Protein AF-A0A7W5KZE2-F1 (afdb_monomer_lite)

Structure (mmCIF, N/CA/C/O backbone):
data_AF-A0A7W5KZE2-F1
#
_entry.id   AF-A0A7W5KZE2-F1
#
loop_
_atom_site.group_PDB
_atom_site.id
_atom_site.type_symbol
_atom_site.label_atom_id
_atom_site.label_alt_id
_atom_site.label_comp_id
_atom_site.label_asym_id
_atom_site.label_entity_id
_atom_site.label_seq_id
_atom_site.pdbx_PDB_ins_code
_atom_site.Cartn_x
_atom_site.Cartn_y
_atom_site.Cartn_z
_atom_site.occupancy
_atom_site.B_iso_or_equiv
_atom_site.auth_seq_id
_atom_site.auth_comp_id
_atom_site.auth_asym_id
_atom_site.auth_atom_id
_atom_site.pdbx_PDB_model_num
ATOM 1 N N . MET A 1 1 ? -15.161 7.603 9.102 1.00 71.56 1 MET A N 1
ATOM 2 C CA . MET A 1 1 ? -14.939 6.211 9.546 1.00 71.56 1 MET A CA 1
ATOM 3 C C . MET A 1 1 ? -16.241 5.460 9.766 1.00 71.56 1 MET A C 1
ATOM 5 O O . MET A 1 1 ? -16.377 4.420 9.142 1.00 71.56 1 MET A O 1
ATOM 9 N N . ARG A 1 2 ? -17.199 5.993 10.543 1.00 74.00 2 ARG A N 1
ATOM 10 C CA . ARG A 1 2 ? -18.564 5.444 10.738 1.00 74.00 2 ARG A CA 1
ATOM 11 C C . ARG A 1 2 ? -19.164 4.659 9.560 1.00 74.00 2 ARG A C 1
ATOM 13 O O . ARG A 1 2 ? -19.577 3.531 9.753 1.00 74.00 2 ARG A O 1
ATOM 20 N N . SER A 1 3 ? -19.164 5.204 8.340 1.00 76.00 3 SER A N 1
ATOM 21 C CA . SER A 1 3 ? -19.774 4.521 7.181 1.00 76.00 3 SER A CA 1
ATOM 22 C C . SER A 1 3 ? -19.062 3.240 6.718 1.00 76.00 3 SER A C 1
ATOM 24 O O . SER A 1 3 ? -19.686 2.437 6.036 1.00 76.00 3 SER A O 1
ATOM 26 N N . TYR A 1 4 ? -17.770 3.078 7.012 1.00 74.81 4 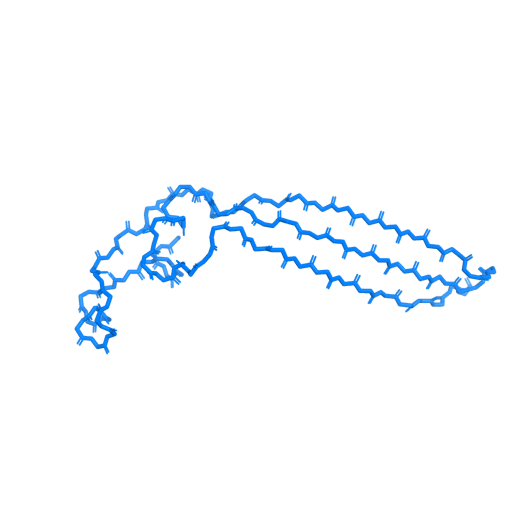TYR A N 1
ATOM 27 C CA . TYR A 1 4 ? -16.956 1.942 6.550 1.00 74.81 4 TYR A CA 1
ATOM 28 C C . TYR A 1 4 ? -16.553 0.996 7.685 1.00 74.81 4 TYR A C 1
ATOM 30 O O . TYR A 1 4 ? -16.324 -0.181 7.442 1.00 74.81 4 TYR A O 1
ATOM 38 N N . PHE A 1 5 ? -16.446 1.520 8.907 1.00 77.81 5 PHE A N 1
ATOM 39 C CA . PHE A 1 5 ? -15.935 0.803 10.076 1.00 77.81 5 PHE A CA 1
ATOM 40 C C . PHE A 1 5 ? -16.894 0.847 11.271 1.00 77.81 5 PHE A C 1
ATOM 42 O O . PHE A 1 5 ? -16.586 0.265 12.303 1.00 77.81 5 PHE A O 1
ATOM 49 N N . GLY A 1 6 ? -18.022 1.551 11.173 1.00 78.25 6 GLY A N 1
ATO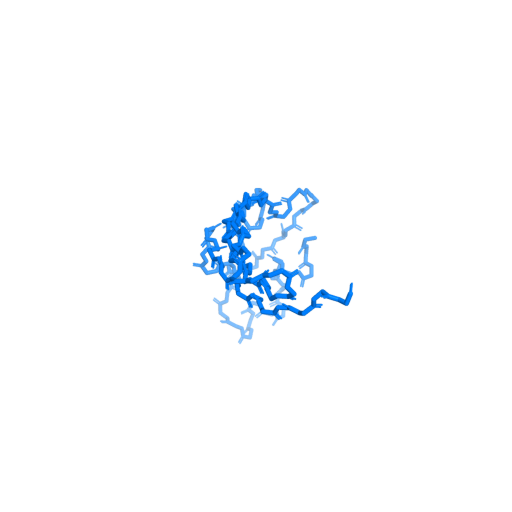M 50 C CA . GLY A 1 6 ? -19.056 1.544 12.204 1.00 78.25 6 GLY A CA 1
ATOM 51 C C . GLY A 1 6 ? -20.107 0.469 11.944 1.00 78.25 6 GLY A C 1
ATOM 52 O O . GLY A 1 6 ? -20.319 0.056 10.804 1.00 78.25 6 GLY A O 1
ATOM 53 N N . VAL A 1 7 ? -20.783 0.049 13.007 1.00 83.12 7 VAL A N 1
ATOM 54 C CA . VAL A 1 7 ? -21.911 -0.884 12.974 1.00 83.12 7 VAL A CA 1
ATOM 55 C C . VAL A 1 7 ? -23.060 -0.220 13.715 1.00 83.12 7 VAL A C 1
ATOM 57 O O . VAL A 1 7 ? -22.926 0.091 14.892 1.00 83.12 7 VAL A O 1
ATOM 60 N N . THR A 1 8 ? -24.172 0.032 13.024 1.00 85.50 8 THR A N 1
ATOM 61 C CA . THR A 1 8 ? -25.395 0.600 13.627 1.00 85.50 8 THR A CA 1
ATOM 62 C C . THR A 1 8 ? -26.226 -0.475 14.346 1.00 85.50 8 THR A C 1
ATOM 64 O O . THR A 1 8 ? -26.102 -1.652 13.995 1.00 85.50 8 THR A O 1
ATOM 67 N N . PRO A 1 9 ? -27.164 -0.113 15.246 1.00 85.06 9 PRO A N 1
ATOM 68 C CA . PRO A 1 9 ? -28.030 -1.087 15.923 1.00 85.06 9 PRO A CA 1
ATOM 69 C C . PRO A 1 9 ? -28.802 -2.003 14.960 1.00 85.06 9 PRO A C 1
ATOM 71 O O . PRO A 1 9 ? -28.888 -3.215 15.155 1.00 85.06 9 PRO A O 1
ATOM 74 N N . LEU A 1 10 ? -29.323 -1.441 13.861 1.00 86.75 10 LEU A N 1
ATOM 75 C CA . LEU A 1 10 ? -30.055 -2.204 12.845 1.00 86.75 10 LEU A CA 1
ATOM 76 C C . LEU A 1 10 ? -29.144 -3.176 12.077 1.00 86.75 10 LEU A C 1
ATOM 78 O O . LEU A 1 10 ? -29.579 -4.258 11.682 1.00 86.75 10 LEU A O 1
ATOM 82 N N . GLN A 1 11 ? -27.888 -2.791 11.841 1.00 84.19 11 GLN A N 1
ATOM 83 C CA . GLN A 1 11 ? -26.898 -3.654 11.195 1.00 84.19 11 GLN A CA 1
ATOM 84 C C . GLN A 1 11 ? -26.412 -4.748 12.143 1.00 84.19 11 GLN A C 1
ATOM 86 O O . GLN A 1 11 ? -26.277 -5.889 11.707 1.00 84.19 11 GLN A O 1
ATOM 91 N N . SER A 1 12 ? -26.214 -4.434 13.425 1.00 85.50 12 SER A N 1
ATOM 92 C CA . SER A 1 12 ? -25.861 -5.404 14.465 1.00 85.50 12 SER A CA 1
ATOM 93 C C . SER A 1 12 ? -26.906 -6.520 14.547 1.00 85.50 12 SER A C 1
ATOM 95 O O . SER A 1 12 ? -26.581 -7.689 14.341 1.00 85.50 12 SER A O 1
ATOM 97 N N . ALA A 1 13 ? -28.191 -6.158 14.651 1.00 86.12 13 ALA A N 1
ATOM 98 C CA . ALA A 1 13 ? -29.302 -7.112 14.701 1.00 86.12 13 ALA A CA 1
ATOM 99 C C . ALA A 1 13 ? -29.416 -8.029 13.465 1.00 86.12 13 ALA A C 1
ATOM 101 O O . ALA A 1 13 ? -29.987 -9.113 13.548 1.00 86.12 13 ALA A O 1
ATOM 102 N N . ARG A 1 14 ? -28.896 -7.601 12.306 1.00 89.06 14 ARG A N 1
ATOM 103 C CA . ARG A 1 14 ? -28.946 -8.360 11.042 1.00 89.06 14 ARG A CA 1
ATOM 104 C C . ARG A 1 14 ? -27.676 -9.151 10.733 1.00 89.06 14 ARG A C 1
ATOM 106 O O . ARG A 1 14 ? -27.752 -10.114 9.978 1.00 89.06 14 ARG A O 1
ATOM 113 N N . SER A 1 15 ? -26.528 -8.723 11.251 1.00 83.12 15 SER A N 1
ATOM 114 C CA . SER A 1 15 ? -25.214 -9.310 10.946 1.00 83.12 15 SER A CA 1
ATOM 115 C C . SER A 1 15 ? -24.639 -10.145 12.088 1.00 83.12 15 SER A C 1
ATOM 117 O O . SER A 1 15 ? -23.749 -10.953 11.842 1.00 83.12 15 SER A O 1
ATOM 119 N N . GLY A 1 16 ? -25.126 -9.952 13.320 1.00 84.12 16 GLY A N 1
ATOM 120 C CA . GLY A 1 16 ? -24.551 -10.548 14.526 1.00 84.12 16 GLY A CA 1
ATOM 121 C C . GLY A 1 16 ? -23.248 -9.885 14.995 1.00 84.12 16 GLY A C 1
ATOM 122 O O . GLY A 1 16 ? -22.634 -10.387 15.928 1.00 84.12 16 GLY A O 1
ATOM 123 N N . LEU A 1 17 ? -22.815 -8.789 14.358 1.00 86.12 17 LEU A N 1
ATOM 124 C CA . LEU A 1 17 ? -21.671 -7.983 14.799 1.00 86.12 17 LEU A CA 1
ATOM 125 C C . LEU A 1 17 ? -22.086 -7.029 15.922 1.00 86.12 17 LEU A C 1
ATOM 127 O O . LEU A 1 17 ? -23.181 -6.469 15.867 1.00 86.12 17 LEU A O 1
ATOM 131 N N . ASP A 1 18 ? -21.208 -6.785 16.892 1.00 83.44 18 ASP A N 1
ATOM 132 C CA . ASP A 1 18 ? -21.463 -5.808 17.956 1.00 83.44 18 ASP A CA 1
ATOM 133 C C . ASP A 1 18 ? -21.591 -4.382 17.398 1.00 83.44 18 ASP A C 1
ATOM 135 O O . ASP A 1 18 ? -20.931 -4.013 16.420 1.00 83.44 18 ASP A O 1
ATOM 139 N N . GLU A 1 19 ? -22.448 -3.568 18.022 1.00 85.62 19 GLU A N 1
ATOM 140 C CA . GLU A 1 19 ? -22.543 -2.142 17.706 1.00 85.62 19 GLU A CA 1
ATOM 141 C C . GLU A 1 19 ? -21.185 -1.471 17.942 1.00 85.62 19 GLU A C 1
ATOM 143 O O . GLU A 1 19 ? -20.548 -1.651 18.981 1.00 85.62 19 GLU A O 1
ATOM 148 N N . PHE A 1 20 ? -20.729 -0.692 16.964 1.00 82.62 20 PHE A N 1
ATOM 149 C CA . PHE A 1 20 ? -19.418 -0.066 17.028 1.00 82.62 20 PHE A CA 1
ATOM 150 C C . PHE A 1 20 ? -19.458 1.319 16.409 1.00 82.62 20 PHE A C 1
ATOM 152 O O . PHE A 1 20 ? -19.809 1.494 15.240 1.00 82.62 20 PHE A O 1
ATOM 159 N N . ASP A 1 21 ? -19.047 2.311 17.187 1.00 81.12 21 ASP A N 1
ATOM 160 C CA . ASP A 1 21 ? -18.977 3.687 16.735 1.00 81.12 21 ASP A CA 1
ATOM 161 C C . ASP A 1 21 ? -17.541 4.060 16.349 1.00 81.12 21 ASP A C 1
ATOM 163 O O . ASP A 1 21 ? -16.703 4.356 17.198 1.00 81.12 21 ASP A O 1
ATOM 167 N N . ALA A 1 22 ? -17.246 4.038 15.047 1.00 80.31 22 ALA A N 1
ATOM 168 C CA . ALA A 1 22 ? -15.925 4.404 14.547 1.00 80.31 22 ALA A CA 1
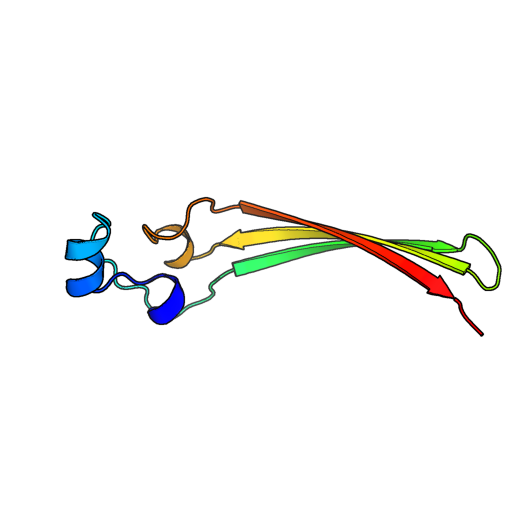ATOM 169 C C . ALA A 1 22 ? -15.772 5.933 14.437 1.00 80.31 22 ALA A C 1
ATOM 171 O O . ALA A 1 22 ? -16.288 6.552 13.491 1.00 80.31 22 ALA A O 1
ATOM 172 N N . GLY A 1 23 ? -15.021 6.521 15.371 1.00 75.62 23 GLY A N 1
ATOM 173 C CA . GLY A 1 23 ? -14.779 7.955 15.500 1.00 75.62 23 GLY A CA 1
ATOM 174 C C . GLY A 1 23 ? -13.951 8.572 14.365 1.00 75.62 23 GLY A C 1
ATOM 175 O O . GLY A 1 23 ? -13.590 7.935 13.376 1.00 75.62 23 GLY A O 1
ATOM 176 N N . ALA A 1 24 ? -13.676 9.874 14.454 1.00 72.81 24 ALA A N 1
ATOM 177 C CA . ALA A 1 24 ? -12.824 10.559 13.479 1.00 72.81 24 ALA A CA 1
ATOM 178 C C . ALA A 1 24 ? -11.339 10.183 13.665 1.00 72.81 24 ALA A C 1
ATOM 180 O O . ALA A 1 24 ? -10.873 10.007 14.785 1.00 72.81 24 ALA A O 1
ATOM 181 N N . GLY A 1 25 ? -10.577 10.095 12.568 1.00 78.00 25 GLY A N 1
ATOM 182 C CA . GLY A 1 25 ? -9.141 9.801 12.610 1.00 78.00 25 GLY A CA 1
ATOM 183 C C . GLY A 1 25 ? -8.596 9.234 11.297 1.00 78.00 25 GLY A C 1
ATOM 184 O O . GLY A 1 25 ? -9.308 9.152 10.291 1.00 78.00 25 GLY A O 1
ATOM 185 N N . PHE A 1 26 ? -7.335 8.794 11.317 1.00 77.06 26 PHE A N 1
ATOM 186 C CA . PHE A 1 26 ? -6.698 8.115 10.185 1.00 77.06 26 PHE A CA 1
ATOM 187 C C . PHE A 1 26 ? -7.153 6.661 10.088 1.00 77.06 26 PHE A C 1
ATOM 189 O O . PHE A 1 26 ? -7.039 5.914 11.058 1.00 77.06 26 PHE A O 1
ATOM 196 N N . LYS A 1 27 ? -7.657 6.257 8.915 1.00 82.38 27 LYS A N 1
ATOM 197 C CA . LYS A 1 27 ? -8.157 4.892 8.672 1.00 82.38 27 LYS A CA 1
ATOM 198 C C . LYS A 1 27 ? -7.033 3.870 8.487 1.00 82.38 27 LYS A C 1
ATOM 200 O O . LYS A 1 27 ? -7.166 2.725 8.906 1.00 82.38 27 LYS A O 1
ATOM 205 N N . ARG A 1 28 ? -5.964 4.277 7.802 1.00 84.69 28 ARG A N 1
ATOM 206 C CA . ARG A 1 28 ? -4.917 3.400 7.285 1.00 84.69 28 ARG A CA 1
ATOM 207 C C . ARG A 1 28 ? -3.671 4.218 6.971 1.00 84.69 28 ARG A C 1
ATOM 209 O O . ARG A 1 28 ? -3.793 5.373 6.561 1.00 84.69 28 ARG A O 1
ATOM 216 N N . VAL A 1 29 ? -2.513 3.599 7.157 1.00 89.06 29 VAL A N 1
ATOM 217 C CA . VAL A 1 29 ? -1.210 4.068 6.679 1.00 89.06 29 VAL A CA 1
ATOM 218 C C . VAL A 1 29 ? -0.681 3.038 5.690 1.00 89.06 29 VAL A C 1
ATOM 220 O O . VAL A 1 29 ? -0.773 1.840 5.953 1.00 89.06 29 VAL A O 1
ATOM 223 N N . ASP A 1 30 ? -0.131 3.509 4.575 1.00 91.00 30 ASP A N 1
ATOM 224 C CA . ASP A 1 30 ? 0.329 2.670 3.472 1.00 91.00 30 ASP A CA 1
ATOM 225 C C . ASP A 1 30 ? 1.838 2.796 3.282 1.00 91.00 30 ASP A C 1
ATOM 227 O O . ASP A 1 30 ? 2.380 3.896 3.157 1.00 91.00 30 ASP A O 1
ATOM 231 N N . LEU A 1 31 ? 2.518 1.653 3.242 1.00 95.00 31 LEU A N 1
ATOM 232 C CA . LEU A 1 31 ? 3.914 1.542 2.835 1.00 95.00 31 LEU A CA 1
ATOM 233 C C . LEU A 1 31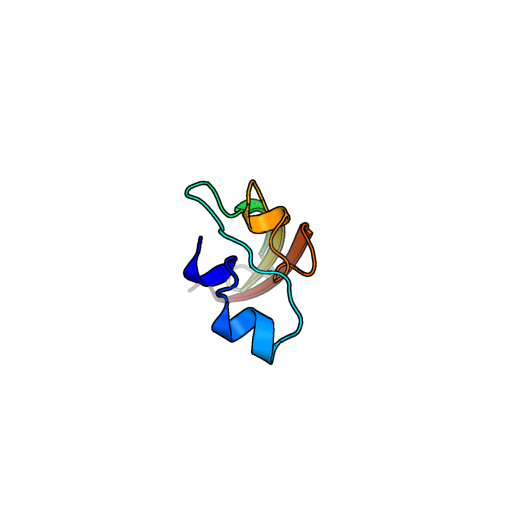 ? 3.952 0.872 1.469 1.00 95.00 31 LEU A C 1
ATOM 235 O O . LEU A 1 31 ? 3.427 -0.225 1.319 1.00 95.00 31 LEU A O 1
ATOM 239 N N . SER A 1 32 ? 4.581 1.500 0.479 1.00 95.81 32 SER A N 1
ATOM 240 C CA . SER A 1 32 ? 4.699 0.918 -0.859 1.00 95.81 32 SER A CA 1
ATOM 241 C C . SER A 1 32 ? 6.145 0.857 -1.330 1.00 95.81 32 SER A C 1
ATOM 243 O O . SER A 1 32 ? 6.965 1.717 -1.011 1.00 95.81 32 SER A O 1
ATOM 245 N N . ALA A 1 33 ? 6.449 -0.182 -2.099 1.00 97.75 33 ALA A N 1
ATOM 246 C CA . ALA A 1 33 ? 7.713 -0.373 -2.786 1.00 97.75 33 ALA A CA 1
ATOM 247 C C . ALA A 1 33 ? 7.420 -0.699 -4.250 1.00 97.75 33 ALA A C 1
ATOM 249 O O . ALA A 1 33 ? 6.498 -1.456 -4.553 1.00 97.75 33 ALA A O 1
ATOM 250 N N . SER A 1 34 ? 8.197 -0.136 -5.172 1.00 97.44 34 SER A N 1
ATOM 251 C CA . SER A 1 34 ? 8.050 -0.436 -6.595 1.00 97.44 34 SER A CA 1
ATOM 252 C C . SER A 1 34 ? 9.400 -0.662 -7.253 1.00 97.44 34 SER A C 1
ATOM 254 O O . SER A 1 34 ? 10.404 -0.064 -6.871 1.00 97.44 34 SER A O 1
ATOM 256 N N . VAL A 1 35 ? 9.406 -1.535 -8.253 1.00 97.94 35 VAL A N 1
ATOM 257 C CA . VAL A 1 35 ? 10.554 -1.820 -9.107 1.00 97.94 35 VAL A CA 1
ATOM 258 C C . VAL A 1 35 ? 10.117 -1.644 -10.550 1.00 97.94 35 VAL A C 1
ATOM 260 O O . VAL A 1 35 ? 9.059 -2.126 -10.947 1.00 97.94 35 VAL A O 1
ATOM 263 N N . THR A 1 36 ? 10.904 -0.918 -11.339 1.00 97.75 36 THR A N 1
ATOM 264 C CA . THR A 1 36 ? 10.6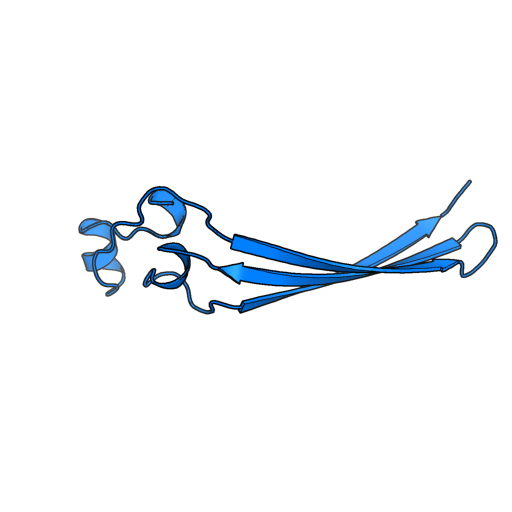85 -0.795 -12.784 1.00 97.75 36 THR A CA 1
ATOM 265 C C . THR A 1 36 ? 11.891 -1.372 -13.503 1.00 97.75 36 THR A C 1
ATOM 267 O O . THR A 1 36 ? 13.017 -0.956 -13.250 1.00 97.75 36 THR A O 1
ATOM 270 N N . TYR A 1 37 ? 11.645 -2.325 -14.392 1.00 97.31 37 TYR A N 1
ATOM 271 C CA . TYR A 1 37 ? 12.637 -2.974 -15.229 1.00 97.31 37 TYR A CA 1
ATOM 272 C C . TYR A 1 37 ? 12.398 -2.592 -16.690 1.00 97.31 37 TYR A C 1
ATOM 274 O O . TYR A 1 37 ? 11.306 -2.805 -17.218 1.00 97.31 37 TYR A O 1
ATOM 282 N N . MET A 1 38 ? 13.415 -2.030 -17.341 1.00 97.56 38 MET A N 1
ATOM 283 C CA . MET A 1 38 ? 13.396 -1.785 -18.782 1.00 97.56 38 MET A CA 1
ATOM 284 C C . MET A 1 38 ? 13.785 -3.082 -19.489 1.00 97.56 38 MET A C 1
ATOM 286 O O . MET A 1 38 ? 14.946 -3.480 -19.458 1.00 97.56 38 MET A O 1
ATOM 290 N N . ALA A 1 39 ? 12.807 -3.749 -20.097 1.00 95.56 39 ALA A N 1
ATOM 291 C CA . ALA A 1 39 ? 13.042 -4.970 -20.860 1.00 95.56 39 ALA A CA 1
ATOM 292 C C . ALA A 1 39 ? 13.668 -4.672 -22.235 1.00 95.56 39 ALA A C 1
ATOM 294 O O . ALA A 1 39 ? 14.374 -5.508 -22.789 1.00 95.56 39 ALA A O 1
ATOM 295 N N . SER A 1 40 ? 13.416 -3.482 -22.785 1.00 95.56 40 SER A N 1
ATOM 296 C CA . SER A 1 40 ? 14.086 -2.929 -23.970 1.00 95.56 40 SER A CA 1
ATOM 297 C C . SER A 1 40 ? 14.011 -1.397 -23.946 1.00 95.56 40 SER A C 1
ATOM 299 O O . SER A 1 40 ? 13.489 -0.821 -22.992 1.00 95.56 40 SER A O 1
ATOM 301 N N . GLU A 1 41 ? 14.487 -0.726 -24.999 1.00 95.12 41 GLU A N 1
ATOM 302 C CA . GLU A 1 41 ? 14.371 0.736 -25.143 1.00 95.12 41 GLU A CA 1
ATOM 303 C C . GLU A 1 41 ? 12.914 1.226 -25.128 1.00 95.12 41 GLU A C 1
ATOM 305 O O . GLU A 1 41 ? 12.636 2.337 -24.670 1.00 95.12 41 GLU A O 1
ATOM 310 N N . HIS A 1 42 ? 11.984 0.368 -25.559 1.00 97.31 42 HIS A N 1
ATOM 311 C CA . HIS A 1 42 ? 10.566 0.696 -25.661 1.00 97.31 42 HIS A CA 1
ATOM 312 C C . HIS A 1 42 ? 9.684 -0.042 -24.657 1.00 97.31 42 HIS A C 1
ATOM 314 O O . HIS A 1 42 ? 8.583 0.412 -24.386 1.00 97.31 42 HIS A O 1
ATOM 320 N N . TRP A 1 43 ? 10.114 -1.162 -24.080 1.00 98.12 43 TRP A N 1
ATOM 321 C CA . TRP A 1 43 ? 9.269 -1.950 -23.177 1.00 98.12 43 TRP A CA 1
ATOM 322 C C . TRP A 1 43 ? 9.751 -1.873 -21.738 1.00 98.12 43 TRP A C 1
ATOM 324 O O . TRP A 1 43 ? 10.928 -2.100 -21.458 1.00 98.12 43 TRP A O 1
ATOM 334 N N . PHE A 1 44 ? 8.820 -1.658 -20.811 1.00 97.94 44 PHE A N 1
ATOM 335 C CA . PHE A 1 44 ? 9.094 -1.733 -19.382 1.00 97.94 44 PHE A CA 1
ATOM 336 C C . PHE A 1 44 ? 8.072 -2.596 -18.647 1.00 97.94 44 PHE A C 1
ATOM 338 O O . PHE A 1 44 ? 6.902 -2.682 -19.019 1.00 97.94 44 PHE A O 1
ATOM 345 N N . ILE A 1 45 ? 8.533 -3.205 -17.561 1.00 97.88 45 ILE A N 1
ATOM 346 C CA . ILE A 1 45 ? 7.721 -3.939 -16.598 1.00 97.88 45 ILE A CA 1
ATOM 347 C C . ILE A 1 45 ? 7.867 -3.225 -15.261 1.00 97.88 45 ILE A C 1
ATOM 349 O O . ILE A 1 45 ? 8.980 -2.945 -14.821 1.00 97.88 45 ILE A O 1
ATOM 353 N N . ARG A 1 46 ? 6.758 -2.923 -14.593 1.00 97.81 46 ARG A N 1
ATOM 354 C CA . ARG A 1 46 ? 6.758 -2.368 -13.240 1.00 97.81 46 ARG A CA 1
ATOM 355 C C . ARG A 1 46 ? 6.036 -3.313 -12.296 1.00 97.81 46 ARG A C 1
ATOM 357 O O . ARG A 1 46 ? 4.869 -3.611 -12.508 1.00 97.81 46 ARG A O 1
ATOM 364 N N . GLY A 1 47 ? 6.714 -3.729 -11.237 1.00 97.94 47 GLY A N 1
ATOM 365 C CA . GLY A 1 47 ? 6.097 -4.366 -10.078 1.00 97.94 47 GLY A CA 1
ATOM 366 C C . GLY A 1 47 ? 5.901 -3.349 -8.957 1.00 97.94 47 GLY A C 1
ATOM 367 O O . GLY A 1 47 ? 6.748 -2.478 -8.754 1.00 97.94 47 GLY A O 1
ATOM 368 N N . GLN A 1 48 ? 4.801 -3.455 -8.222 1.00 97.81 48 GLN A N 1
ATOM 369 C CA . GLN A 1 48 ? 4.523 -2.661 -7.029 1.00 97.81 48 GLN A CA 1
ATOM 370 C C . GLN A 1 48 ? 3.963 -3.563 -5.934 1.00 97.81 48 GLN A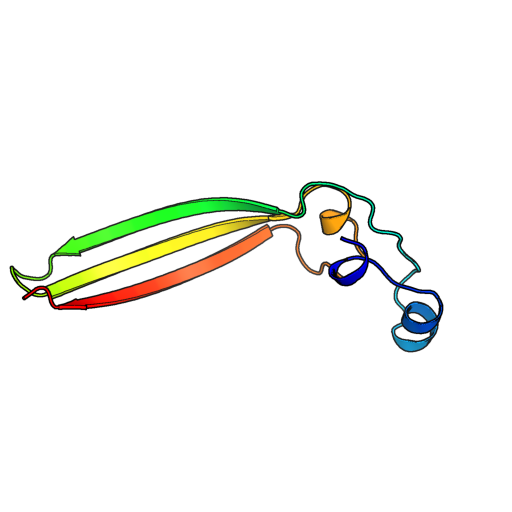 C 1
ATOM 372 O O . GLN A 1 48 ? 3.045 -4.337 -6.183 1.00 97.81 48 GLN A O 1
ATOM 377 N N . ALA A 1 49 ? 4.495 -3.439 -4.725 1.00 97.38 49 ALA A N 1
ATOM 378 C CA . ALA A 1 49 ? 3.965 -4.051 -3.517 1.00 97.38 49 ALA A CA 1
ATOM 379 C C . ALA A 1 49 ? 3.547 -2.952 -2.538 1.00 97.38 49 ALA A C 1
ATOM 381 O O . ALA A 1 49 ? 4.201 -1.911 -2.445 1.00 97.38 49 ALA A O 1
ATOM 382 N N . GLU A 1 50 ? 2.467 -3.182 -1.805 1.00 96.25 50 GLU A N 1
ATOM 383 C CA . GLU A 1 50 ? 1.929 -2.252 -0.821 1.00 96.25 50 GLU A CA 1
ATOM 384 C C . GLU A 1 50 ? 1.511 -3.012 0.442 1.00 96.25 50 GLU A C 1
ATOM 386 O O . GLU A 1 50 ? 0.964 -4.113 0.389 1.00 96.25 50 GLU A O 1
ATOM 391 N N . LEU A 1 51 ? 1.799 -2.423 1.597 1.00 94.81 51 LEU A N 1
ATOM 392 C CA . LEU A 1 51 ? 1.406 -2.887 2.916 1.00 94.81 51 LEU A CA 1
ATOM 393 C C . LEU A 1 51 ? 0.556 -1.807 3.569 1.00 94.81 51 LEU A C 1
ATOM 395 O O . LEU A 1 51 ? 1.065 -0.786 4.032 1.00 94.81 51 LEU A O 1
ATOM 399 N N . GLY A 1 52 ? -0.742 -2.070 3.629 1.00 92.31 52 GLY A N 1
ATOM 400 C CA . GLY A 1 52 ? -1.677 -1.256 4.378 1.00 92.31 52 GLY A CA 1
ATOM 401 C C . GLY A 1 52 ? -1.800 -1.671 5.820 1.00 92.31 52 GLY A C 1
ATOM 402 O O . GLY A 1 52 ? -2.063 -2.839 6.093 1.00 92.31 52 GLY A O 1
ATOM 403 N N . ILE A 1 53 ? -1.697 -0.721 6.737 1.00 88.81 53 ILE A N 1
ATOM 404 C CA . ILE A 1 53 ? -1.873 -0.964 8.167 1.00 88.81 53 ILE A CA 1
ATOM 405 C C . ILE A 1 53 ? -3.040 -0.114 8.658 1.00 88.81 53 ILE A C 1
ATOM 407 O O . ILE A 1 53 ? -2.967 1.116 8.639 1.00 88.81 53 ILE A O 1
ATOM 411 N N . LEU A 1 54 ? -4.120 -0.760 9.105 1.00 85.44 54 LEU A N 1
ATOM 412 C CA . LEU A 1 54 ? -5.266 -0.080 9.706 1.00 85.44 54 LEU A CA 1
ATOM 413 C C . LEU A 1 54 ? -4.880 0.551 11.049 1.00 85.44 54 LEU A C 1
ATOM 415 O O . LEU A 1 54 ? -4.135 -0.018 11.861 1.00 85.44 54 LEU A O 1
ATOM 419 N N . THR A 1 55 ? -5.400 1.749 11.293 1.00 84.50 55 THR A N 1
ATOM 420 C CA . THR A 1 55 ? -5.059 2.580 12.455 1.00 84.50 55 THR A CA 1
ATOM 421 C C . THR A 1 55 ? -6.301 3.018 13.220 1.00 84.50 55 THR A C 1
ATOM 423 O O . THR A 1 55 ? -7.397 3.082 12.666 1.00 84.50 55 THR A O 1
ATOM 426 N N . GLY A 1 56 ? -6.127 3.333 14.508 1.00 82.75 56 GLY A N 1
ATOM 427 C CA . GLY A 1 56 ? -7.207 3.833 15.363 1.00 82.75 56 GLY A CA 1
ATOM 428 C C . GLY A 1 56 ? -8.409 2.888 15.404 1.00 82.75 56 GLY A C 1
ATOM 429 O O . GLY A 1 56 ? -8.255 1.673 15.548 1.00 82.75 56 GLY A O 1
ATOM 430 N N . ASP A 1 57 ? -9.599 3.458 15.241 1.00 76.75 57 ASP A N 1
ATOM 431 C CA . ASP A 1 57 ? -10.865 2.726 15.320 1.00 76.75 57 ASP A CA 1
ATOM 432 C C . ASP A 1 57 ? -11.099 1.798 14.122 1.00 76.75 57 ASP A C 1
ATOM 434 O O . ASP A 1 57 ? -11.824 0.815 14.243 1.00 76.75 57 ASP A O 1
ATOM 438 N N . ALA A 1 58 ? -10.433 2.029 12.986 1.00 76.38 58 ALA A N 1
ATOM 439 C CA . ALA A 1 58 ? -10.527 1.136 11.831 1.00 76.38 58 ALA A CA 1
ATOM 440 C C . ALA A 1 58 ? -9.950 -0.259 12.124 1.00 76.38 58 ALA A C 1
ATOM 442 O O . ALA A 1 58 ? -10.434 -1.244 11.578 1.00 76.38 58 ALA A O 1
ATOM 443 N N . ARG A 1 59 ? -8.953 -0.353 13.016 1.00 74.06 59 ARG A N 1
ATOM 444 C CA . ARG A 1 59 ? -8.376 -1.628 13.473 1.00 74.06 59 ARG A CA 1
ATOM 445 C C . ARG A 1 59 ? -9.315 -2.398 14.405 1.00 74.06 59 ARG A C 1
ATOM 447 O O . ARG A 1 59 ? -9.369 -3.615 14.386 1.00 74.06 59 ARG A O 1
ATOM 454 N N . LYS A 1 60 ? -10.043 -1.668 15.249 1.00 74.81 60 LYS A N 1
ATOM 455 C CA . LYS A 1 60 ? -10.904 -2.232 16.302 1.00 74.81 60 LYS A CA 1
ATOM 456 C C . LYS A 1 60 ? -12.324 -2.534 15.820 1.00 74.81 60 LYS A C 1
ATOM 458 O O . LYS A 1 60 ? -13.115 -3.084 16.576 1.00 74.81 60 LYS A O 1
ATOM 463 N N . SER A 1 61 ? -12.645 -2.140 14.591 1.00 74.75 61 SER A N 1
ATOM 464 C CA . SER A 1 61 ? -13.955 -2.351 13.993 1.00 74.75 61 SER A CA 1
ATOM 465 C C . SER A 1 61 ? -14.271 -3.845 13.854 1.00 74.75 61 SER A C 1
ATOM 467 O O . SER A 1 61 ? -13.463 -4.560 13.261 1.00 74.75 61 SER A O 1
ATOM 469 N N . PRO A 1 62 ? -15.471 -4.305 14.257 1.00 74.00 62 PRO A N 1
ATOM 470 C CA . PRO A 1 62 ? -15.941 -5.675 14.015 1.00 74.00 62 PRO A CA 1
ATOM 471 C C . PRO A 1 62 ? -15.998 -6.047 12.526 1.00 74.00 62 PRO A C 1
ATOM 473 O O . PRO A 1 62 ? -16.036 -7.220 12.168 1.00 74.00 62 PRO A O 1
ATOM 476 N N . VAL A 1 63 ? -16.027 -5.040 11.647 1.00 76.88 63 VAL A N 1
ATOM 477 C CA . VAL A 1 63 ? -16.053 -5.206 10.188 1.00 76.88 63 VAL A CA 1
ATOM 478 C C . VAL A 1 63 ? -14.648 -5.475 9.630 1.00 76.88 63 VAL A C 1
ATOM 480 O O . VAL A 1 63 ? -14.504 -6.083 8.566 1.00 76.88 63 VAL A O 1
ATOM 483 N N . SER A 1 64 ? -13.593 -5.051 10.334 1.00 79.50 64 SER A N 1
ATOM 484 C CA . SER A 1 64 ? -12.210 -5.293 9.920 1.00 79.50 64 SER A CA 1
ATOM 485 C C . SER A 1 64 ? -11.808 -6.733 10.198 1.00 79.50 64 SER A C 1
ATOM 487 O O . SER A 1 64 ? -11.635 -7.145 11.337 1.00 79.50 64 SER A O 1
ATOM 489 N N . GLN A 1 65 ? -11.601 -7.501 9.129 1.00 71.44 65 GLN A N 1
ATOM 490 C CA . GLN A 1 65 ? -11.149 -8.889 9.250 1.00 71.44 65 GLN A CA 1
ATOM 491 C C . GLN A 1 65 ? -9.641 -9.007 9.510 1.00 71.44 65 GLN A C 1
ATOM 493 O O . GLN A 1 65 ? -9.198 -9.975 10.124 1.00 71.44 65 GLN A O 1
ATOM 498 N N . LYS A 1 66 ? -8.837 -8.072 8.982 1.00 77.94 66 LYS A N 1
ATOM 499 C CA . LYS A 1 66 ? -7.370 -8.078 9.095 1.00 77.94 66 LYS A CA 1
ATOM 500 C C . LYS A 1 66 ? -6.817 -6.659 9.157 1.00 77.94 66 LYS A C 1
ATOM 502 O O . LYS A 1 66 ? -7.097 -5.843 8.281 1.00 77.94 66 LYS A O 1
ATOM 507 N N . ASP A 1 67 ? -5.955 -6.425 10.138 1.00 84.25 67 ASP A N 1
ATOM 508 C CA . ASP A 1 67 ? -5.324 -5.124 10.390 1.00 84.25 67 ASP A CA 1
ATOM 509 C C . ASP A 1 67 ? -4.218 -4.785 9.391 1.00 84.25 67 ASP A C 1
ATOM 511 O O . ASP A 1 67 ? -3.944 -3.614 9.133 1.00 84.25 67 ASP A O 1
ATOM 515 N N . ILE A 1 68 ? -3.583 -5.821 8.841 1.00 86.69 68 ILE A N 1
ATOM 516 C CA . ILE A 1 68 ? -2.540 -5.719 7.824 1.00 86.69 68 ILE A CA 1
ATOM 517 C C . ILE A 1 68 ? -3.119 -6.225 6.507 1.00 86.69 68 ILE A C 1
ATOM 519 O O . ILE A 1 68 ? -3.618 -7.348 6.411 1.00 86.69 68 ILE A O 1
ATOM 523 N N . GLN A 1 69 ? -3.043 -5.379 5.490 1.00 88.94 69 GLN A N 1
ATOM 524 C CA . GLN A 1 69 ? -3.679 -5.560 4.195 1.00 88.94 69 GLN A CA 1
ATOM 525 C C . GLN A 1 69 ? -2.615 -5.452 3.088 1.00 88.94 69 GLN A C 1
ATOM 527 O O . GLN A 1 69 ? -2.444 -4.372 2.515 1.00 88.94 69 GLN A O 1
ATOM 532 N N . PRO A 1 70 ? -1.868 -6.540 2.811 1.00 93.44 70 PRO A N 1
ATOM 533 C CA . PRO A 1 70 ? -0.880 -6.566 1.738 1.00 93.44 70 PRO A CA 1
ATOM 534 C C . PRO A 1 70 ? -1.552 -6.608 0.359 1.00 93.44 70 PRO A C 1
ATOM 536 O O . PRO A 1 70 ? -2.553 -7.302 0.173 1.00 93.44 70 PRO A O 1
ATOM 539 N N . SER A 1 71 ? -0.977 -5.916 -0.621 1.00 94.81 71 SER A N 1
ATOM 540 C CA . SER A 1 71 ? -1.372 -5.991 -2.030 1.00 94.81 71 SER A CA 1
ATOM 541 C C . SER A 1 71 ? -0.153 -5.931 -2.956 1.00 94.81 71 SER A C 1
ATOM 543 O O . SER A 1 71 ? 0.923 -5.458 -2.585 1.00 94.81 71 SER A O 1
ATOM 545 N N . MET A 1 72 ? -0.305 -6.459 -4.172 1.00 96.50 72 MET A N 1
ATOM 546 C CA . MET A 1 72 ? 0.733 -6.433 -5.200 1.00 96.50 72 MET A CA 1
ATOM 547 C C . MET A 1 72 ? 0.102 -6.202 -6.572 1.00 96.50 72 MET A C 1
ATOM 549 O O . MET A 1 72 ? -0.967 -6.733 -6.866 1.00 96.50 72 MET A O 1
ATOM 553 N N . MET A 1 73 ? 0.772 -5.415 -7.409 1.00 97.31 73 MET A N 1
ATOM 554 C CA . MET A 1 73 ? 0.371 -5.099 -8.776 1.00 97.31 73 MET A CA 1
ATOM 555 C C . MET A 1 73 ? 1.560 -5.219 -9.729 1.00 97.31 73 MET A C 1
ATOM 557 O O . MET A 1 73 ? 2.708 -4.975 -9.355 1.00 97.31 73 MET A O 1
ATOM 561 N N . MET A 1 74 ? 1.273 -5.572 -10.980 1.00 97.56 74 MET A N 1
ATOM 562 C CA . MET A 1 74 ? 2.235 -5.557 -12.078 1.00 97.56 74 MET A CA 1
ATOM 563 C C . MET A 1 74 ? 1.663 -4.810 -13.273 1.00 97.56 74 MET A C 1
ATOM 565 O O . MET A 1 74 ? 0.485 -4.941 -13.597 1.00 97.56 74 MET A O 1
ATOM 569 N N . PHE A 1 75 ? 2.536 -4.079 -13.952 1.00 97.19 75 PHE A N 1
ATOM 570 C CA . PHE A 1 75 ? 2.238 -3.309 -15.147 1.00 97.19 75 PHE A CA 1
ATOM 571 C C . PHE A 1 75 ? 3.261 -3.643 -16.226 1.00 97.19 75 PHE A C 1
ATOM 573 O O . PHE A 1 75 ? 4.451 -3.770 -15.940 1.00 97.19 75 PHE A O 1
ATOM 580 N N . VAL A 1 76 ? 2.803 -3.733 -17.468 1.00 97.56 76 VAL A N 1
ATOM 581 C CA . VAL A 1 76 ? 3.658 -3.773 -18.657 1.00 97.56 76 VAL A CA 1
ATOM 582 C C . VAL A 1 76 ? 3.297 -2.560 -19.497 1.00 97.56 76 VAL A C 1
ATOM 584 O O . VAL A 1 76 ? 2.114 -2.276 -19.685 1.00 97.56 76 VAL A O 1
ATOM 587 N N . GLY A 1 77 ? 4.298 -1.824 -19.966 1.00 97.31 77 GLY A N 1
ATOM 588 C CA . GLY A 1 77 ? 4.085 -0.612 -20.746 1.00 97.31 77 GLY A CA 1
ATOM 589 C C . GLY A 1 77 ? 5.047 -0.490 -21.917 1.00 97.31 77 GLY A C 1
ATOM 590 O O . GLY A 1 77 ? 6.161 -1.015 -21.884 1.00 97.31 77 GLY A O 1
ATOM 591 N N . TYR A 1 78 ? 4.585 0.228 -22.940 1.00 96.81 78 TYR A N 1
ATOM 592 C CA . TYR A 1 78 ? 5.363 0.617 -24.109 1.00 96.81 78 TYR A CA 1
ATOM 593 C C . TYR A 1 78 ? 5.650 2.123 -24.061 1.00 96.81 78 TYR A C 1
ATOM 595 O O . TYR A 1 78 ? 4.753 2.922 -23.785 1.00 96.81 78 TYR A O 1
ATOM 603 N N . LYS A 1 79 ? 6.894 2.512 -24.326 1.00 93.12 79 LYS A N 1
ATOM 604 C CA . LYS A 1 79 ? 7.384 3.884 -24.419 1.00 93.12 79 LYS A CA 1
ATOM 605 C C . LYS A 1 79 ? 7.697 4.187 -25.889 1.00 93.12 79 LYS A C 1
ATOM 607 O O . LYS A 1 79 ? 8.595 3.569 -26.464 1.00 93.12 79 LYS A O 1
ATOM 612 N N . PHE A 1 80 ? 6.931 5.119 -26.458 1.00 92.31 80 PHE A N 1
ATOM 613 C CA . PHE A 1 80 ? 7.120 5.662 -27.808 1.00 92.31 80 PHE A CA 1
ATOM 614 C C . PHE A 1 80 ? 8.323 6.603 -27.881 1.00 92.31 80 PHE A C 1
ATOM 616 O O . PHE A 1 80 ? 8.615 7.268 -26.856 1.00 92.31 80 PHE A O 1
#

Secondary structure (DSSP, 8-state):
-HHHH-B-HHHHHHH-PPPB---SS--EEEEEEEEEEESSSSEEEEEEEEEEEE-THHHH-TT-S-SEEEEEEEEEEE--

Radius of gyration: 19.04 Å; chains: 1; bounding box: 44×21×46 Å

pLDDT: mean 87.44, std 8.63, range [71.44, 98.12]

Foldseek 3Di:
DCVQQAADPVNCVVPVFDGGDQDDDDQKDKDKDKDWDDPDPFKIKMKMKMWIAGDDSNCVGSNDPDRIDIDIDMDMGTDD

Sequence (80 aa):
MRSYFGVTPLQSARSGLDEFDAGAGFKRVDLSASVTYMASEHWFIRGQAELGILTGDARKSPVSQKDIQPSMMMFVGYKF